Protein AF-A0A1C1CUA3-F1 (afdb_monomer)

InterPro domains:
  IPR036291 NAD(P)-binding domain superfamily [SSF51735] (2-78)

Radius of gyration: 15.7 Å; Cα contacts (8 Å, |Δi|>4): 69; chains: 1; bounding box: 36×26×44 Å

Mean predicted aligned error: 4.33 Å

Structure (mmCIF, N/CA/C/O backbone):
data_AF-A0A1C1CUA3-F1
#
_entry.id   AF-A0A1C1CUA3-F1
#
loop_
_atom_site.group_PDB
_atom_site.id
_atom_site.type_symbol
_atom_site.label_atom_id
_atom_site.label_alt_id
_atom_site.label_comp_id
_atom_site.label_asym_id
_atom_site.label_entity_id
_atom_site.label_seq_id
_atom_site.pdbx_PDB_ins_code
_atom_site.Cartn_x
_atom_site.Cartn_y
_atom_site.Cartn_z
_atom_site.occupancy
_atom_site.B_iso_or_equiv
_atom_site.auth_seq_id
_atom_site.auth_comp_id
_atom_site.auth_asym_id
_atom_site.auth_atom_id
_atom_site.pdbx_PDB_model_num
ATOM 1 N N . MET A 1 1 ? 4.979 14.208 -13.896 1.00 69.19 1 MET A N 1
ATOM 2 C CA . MET A 1 1 ? 3.946 13.588 -13.029 1.00 69.19 1 MET A CA 1
ATOM 3 C C . MET A 1 1 ? 2.772 13.142 -13.887 1.00 69.19 1 MET A C 1
ATOM 5 O O . MET A 1 1 ? 2.555 13.746 -14.928 1.00 69.19 1 MET A O 1
ATOM 9 N N . LEU A 1 2 ? 2.039 12.108 -13.462 1.00 90.75 2 LEU A N 1
ATOM 10 C CA . LEU A 1 2 ? 0.842 11.591 -14.140 1.00 90.75 2 LEU A CA 1
ATOM 11 C C . LEU A 1 2 ? -0.386 11.859 -13.247 1.00 90.75 2 LEU A C 1
ATOM 13 O O . LEU A 1 2 ? -0.603 11.089 -12.312 1.00 90.75 2 LEU A O 1
ATOM 17 N N . PRO A 1 3 ? -1.174 12.926 -13.480 1.00 94.25 3 PRO A N 1
ATOM 18 C CA . PRO A 1 3 ? -2.200 13.381 -12.534 1.00 94.25 3 PRO A CA 1
ATOM 19 C C . PRO A 1 3 ? -3.208 12.300 -12.134 1.00 94.25 3 PRO A C 1
ATOM 21 O O . PRO A 1 3 ? -3.400 12.054 -10.946 1.00 94.25 3 PRO A O 1
ATOM 24 N N . ALA A 1 4 ? -3.788 11.599 -13.113 1.00 97.00 4 ALA A N 1
ATOM 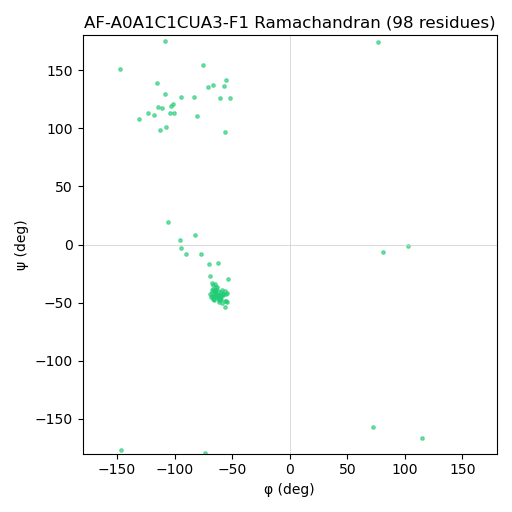25 C CA . ALA A 1 4 ? -4.764 10.542 -12.855 1.00 97.00 4 ALA A CA 1
ATOM 26 C C . ALA A 1 4 ? -4.150 9.375 -12.068 1.00 97.00 4 ALA A C 1
ATOM 28 O O . ALA A 1 4 ? -4.713 8.941 -11.071 1.00 97.00 4 ALA A O 1
ATOM 29 N N . TYR A 1 5 ? -2.952 8.922 -12.454 1.00 92.38 5 TYR A N 1
ATOM 30 C CA . TYR A 1 5 ? -2.251 7.843 -11.755 1.00 92.38 5 TYR A CA 1
ATOM 31 C C . TYR A 1 5 ? -1.940 8.212 -10.299 1.00 92.38 5 TYR A C 1
ATOM 33 O O . TYR A 1 5 ? -2.206 7.432 -9.385 1.00 92.38 5 TYR A O 1
ATOM 41 N N . SER A 1 6 ? -1.401 9.413 -10.071 1.00 93.44 6 SER A N 1
ATOM 42 C CA . SER A 1 6 ? -1.079 9.904 -8.731 1.00 93.44 6 SER A CA 1
ATOM 43 C C . SER A 1 6 ? -2.332 10.064 -7.868 1.00 93.44 6 SER A C 1
ATOM 45 O O . SER A 1 6 ? -2.321 9.637 -6.716 1.00 93.44 6 SER A O 1
ATOM 47 N N . ALA A 1 7 ? -3.422 10.603 -8.425 1.00 96.44 7 ALA A N 1
ATOM 48 C CA . ALA A 1 7 ? -4.703 10.707 -7.730 1.00 96.44 7 ALA A CA 1
ATOM 49 C C . ALA A 1 7 ? -5.257 9.325 -7.353 1.00 96.44 7 ALA A C 1
ATOM 51 O O . ALA A 1 7 ? -5.651 9.117 -6.207 1.00 96.44 7 ALA A O 1
ATOM 52 N N . SER A 1 8 ? -5.209 8.350 -8.268 1.00 96.94 8 SER A N 1
ATOM 53 C CA . SER A 1 8 ? -5.636 6.976 -7.986 1.00 96.94 8 SER A CA 1
ATOM 54 C C . SER A 1 8 ? -4.798 6.316 -6.891 1.00 96.94 8 SER A C 1
ATOM 56 O O . SER A 1 8 ? -5.356 5.635 -6.036 1.00 96.94 8 SER A O 1
ATOM 58 N N . LYS A 1 9 ? -3.473 6.525 -6.868 1.00 93.94 9 LYS A N 1
ATOM 59 C CA . LYS A 1 9 ? -2.605 5.991 -5.805 1.00 93.94 9 LYS A CA 1
ATOM 60 C C . LYS A 1 9 ? -2.869 6.648 -4.451 1.00 93.94 9 LYS A C 1
ATOM 62 O O . LYS A 1 9 ? -2.901 5.941 -3.449 1.00 93.94 9 LYS A O 1
ATOM 67 N N . ALA A 1 10 ? -3.118 7.956 -4.420 1.00 94.00 10 ALA A N 1
ATOM 68 C CA . ALA A 1 10 ? -3.508 8.650 -3.196 1.00 94.00 10 ALA A CA 1
ATOM 69 C C . ALA A 1 10 ? -4.869 8.156 -2.671 1.00 94.00 10 ALA A C 1
ATOM 71 O O . ALA A 1 10 ? -4.999 7.860 -1.486 1.00 94.00 10 ALA A O 1
ATOM 72 N N . ALA A 1 11 ? -5.859 7.996 -3.556 1.00 97.12 11 ALA A N 1
ATOM 73 C CA . ALA A 1 11 ? -7.169 7.457 -3.201 1.00 97.12 11 ALA A CA 1
ATOM 74 C C . ALA A 1 11 ? -7.075 6.015 -2.680 1.00 97.12 11 ALA A C 1
ATOM 76 O O . ALA A 1 11 ? -7.675 5.693 -1.658 1.00 97.12 11 ALA A O 1
ATOM 77 N N . LEU A 1 12 ? -6.282 5.163 -3.341 1.00 96.44 12 LEU A N 1
ATOM 78 C CA . LEU A 1 12 ? -6.058 3.783 -2.913 1.00 96.44 12 LEU A CA 1
ATOM 79 C C . LEU A 1 12 ? -5.393 3.715 -1.532 1.00 96.44 12 LEU A C 1
ATOM 81 O O . LEU A 1 12 ? -5.830 2.931 -0.696 1.00 96.44 12 LEU A O 1
ATOM 85 N N . ASN A 1 13 ? -4.385 4.551 -1.271 1.00 95.00 13 ASN A N 1
ATOM 86 C CA . ASN A 1 13 ? -3.721 4.595 0.032 1.00 95.00 13 ASN A CA 1
ATOM 87 C C . ASN A 1 13 ? -4.712 4.938 1.161 1.00 95.00 13 ASN A C 1
ATOM 89 O O . ASN A 1 13 ? -4.776 4.236 2.168 1.00 95.00 13 ASN A O 1
ATOM 93 N N . VAL A 1 14 ? -5.548 5.965 0.969 1.00 96.56 14 VAL A N 1
ATOM 94 C CA . VAL A 1 14 ? -6.575 6.343 1.957 1.00 96.56 14 VAL A CA 1
ATOM 95 C C . VAL A 1 14 ? -7.648 5.260 2.092 1.00 96.56 14 VAL A C 1
ATOM 97 O O . VAL A 1 14 ? -8.077 4.956 3.203 1.00 96.56 14 VAL A O 1
ATOM 100 N N . PHE A 1 15 ? -8.050 4.627 0.989 1.00 97.62 15 PHE A N 1
ATOM 101 C CA . PHE A 1 15 ? -8.981 3.501 1.020 1.00 97.62 15 PHE A CA 1
ATOM 102 C C . PHE A 1 15 ? -8.453 2.348 1.884 1.00 97.62 15 PHE A C 1
ATOM 104 O O . PHE A 1 15 ? -9.201 1.806 2.693 1.00 97.62 15 PHE A O 1
ATOM 111 N N . VAL A 1 16 ? -7.165 2.011 1.774 1.00 97.88 16 VAL A N 1
ATOM 112 C CA . VAL A 1 16 ? -6.538 0.961 2.589 1.00 97.88 16 VAL A CA 1
ATOM 113 C C . VAL A 1 16 ? -6.520 1.324 4.077 1.00 97.88 16 VAL A C 1
ATOM 115 O O . VAL A 1 16 ? -6.806 0.462 4.909 1.00 97.88 16 VAL A O 1
ATOM 118 N N . LEU A 1 17 ? -6.252 2.586 4.430 1.00 96.88 17 LEU A N 1
ATOM 119 C CA . LEU A 1 17 ? -6.337 3.060 5.818 1.00 96.88 17 LEU A CA 1
ATOM 120 C C . LEU A 1 17 ? -7.757 2.895 6.387 1.00 96.88 17 LEU A C 1
ATOM 122 O O . LEU A 1 17 ? -7.931 2.332 7.468 1.00 96.88 17 LEU A O 1
ATOM 126 N N . CYS A 1 18 ? -8.781 3.299 5.628 1.00 97.25 18 CYS A N 1
ATOM 127 C CA . CYS A 1 18 ? -10.181 3.091 6.004 1.00 97.25 18 CYS A CA 1
ATOM 128 C C . CYS A 1 18 ? -10.532 1.607 6.142 1.00 97.25 18 CYS A C 1
ATOM 130 O O . CYS A 1 18 ? -11.199 1.217 7.099 1.00 97.25 18 CYS A O 1
ATOM 132 N N . LEU A 1 19 ? -10.075 0.776 5.205 1.00 97.81 19 LEU A N 1
ATOM 133 C CA . LEU A 1 19 ? -10.371 -0.650 5.200 1.00 97.81 19 LEU A CA 1
ATOM 134 C C . LEU A 1 19 ? -9.747 -1.359 6.412 1.00 97.81 19 LEU A C 1
ATOM 136 O O . LEU A 1 19 ? -10.420 -2.170 7.045 1.00 97.81 19 LEU A O 1
ATOM 140 N N . ARG A 1 20 ? -8.504 -1.013 6.785 1.00 96.94 20 ARG A N 1
ATOM 141 C CA . ARG A 1 20 ? -7.857 -1.491 8.023 1.00 96.94 20 ARG A CA 1
ATOM 142 C C . ARG A 1 20 ? -8.707 -1.179 9.247 1.00 96.94 20 ARG A C 1
ATOM 144 O O . ARG A 1 20 ? -8.978 -2.063 10.054 1.00 96.94 20 ARG A O 1
ATOM 151 N N . GLU A 1 21 ? -9.160 0.064 9.357 1.00 96.12 21 GLU A N 1
ATOM 152 C CA . GLU A 1 21 ? -9.976 0.502 10.484 1.00 96.12 21 GLU A CA 1
ATOM 153 C C . GLU A 1 21 ? -11.325 -0.231 10.553 1.00 96.12 21 GLU A C 1
ATOM 155 O O . GLU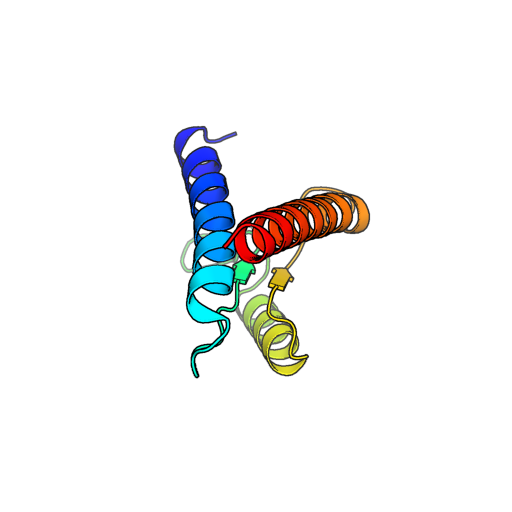 A 1 21 ? -11.749 -0.670 11.625 1.00 96.12 21 GLU A O 1
ATOM 160 N N . GLN A 1 22 ? -11.998 -0.395 9.414 1.00 96.25 22 GLN A N 1
ATOM 161 C CA . GLN A 1 22 ? -13.279 -1.100 9.332 1.00 96.25 22 GLN A CA 1
ATOM 162 C C . GLN A 1 22 ? -13.149 -2.587 9.683 1.00 96.25 22 GLN A C 1
ATOM 164 O O . GLN A 1 22 ? -14.055 -3.157 10.291 1.00 96.25 22 GLN A O 1
ATOM 169 N N . LEU A 1 23 ? -12.019 -3.206 9.335 1.00 97.69 23 LEU A N 1
ATOM 170 C CA . LEU A 1 23 ? -11.756 -4.630 9.542 1.00 97.69 23 LEU A CA 1
ATOM 171 C C . LEU A 1 23 ? -10.990 -4.945 10.835 1.00 97.69 23 LEU A C 1
ATOM 173 O O . LEU A 1 23 ? -10.718 -6.117 11.090 1.00 97.69 23 LEU A O 1
ATOM 177 N N . ARG A 1 24 ? -10.695 -3.953 11.688 1.00 95.19 24 ARG A N 1
ATOM 178 C CA . ARG A 1 24 ? -9.852 -4.114 12.893 1.00 95.19 24 ARG A CA 1
ATOM 179 C C . ARG A 1 24 ? -10.288 -5.228 13.859 1.00 95.19 24 ARG A C 1
ATOM 181 O O . ARG A 1 24 ? -9.454 -5.791 14.552 1.00 95.19 24 ARG A O 1
ATOM 188 N N . ASN A 1 25 ? -11.589 -5.529 13.918 1.00 95.50 25 ASN A N 1
ATOM 189 C CA . ASN A 1 25 ? -12.184 -6.547 14.797 1.00 95.50 25 ASN A CA 1
ATOM 190 C C . ASN A 1 25 ? -12.587 -7.818 14.025 1.00 95.50 25 ASN A C 1
ATOM 192 O O . ASN A 1 25 ? -13.454 -8.570 14.465 1.00 95.50 25 ASN A O 1
ATOM 196 N N . SER A 1 26 ? -12.020 -8.022 12.838 1.00 97.94 26 SER A N 1
ATOM 197 C CA . SER A 1 26 ? -12.251 -9.197 11.999 1.00 97.94 26 SER A CA 1
ATOM 198 C C . SER A 1 26 ? -11.015 -10.099 11.972 1.00 97.94 26 SER A C 1
ATOM 200 O O . SER A 1 26 ? -9.957 -9.749 12.488 1.00 97.94 26 SER A O 1
ATOM 202 N N . SER A 1 27 ? -11.126 -11.254 11.320 1.00 97.75 27 SER A N 1
ATOM 203 C CA . SER A 1 27 ? -9.994 -12.144 11.043 1.00 97.75 27 SER A CA 1
ATOM 204 C C . SER A 1 27 ? -9.179 -11.738 9.804 1.00 97.75 27 SER A C 1
ATOM 206 O O . SER A 1 27 ? -8.333 -12.508 9.353 1.00 97.75 27 SER A O 1
ATOM 208 N N . VAL A 1 28 ? -9.449 -10.572 9.204 1.00 97.88 28 VAL A N 1
ATOM 209 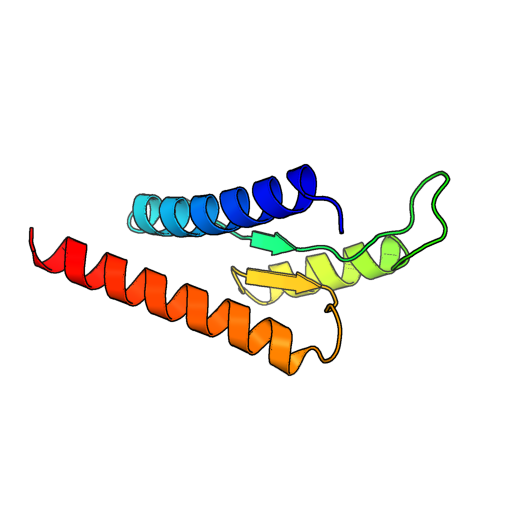C CA . VAL A 1 28 ? -8.815 -10.120 7.957 1.00 97.88 28 VAL A CA 1
ATOM 210 C C . VAL A 1 28 ? -7.718 -9.099 8.254 1.00 97.88 28 VAL A C 1
ATOM 212 O O . VAL A 1 28 ? -7.986 -8.022 8.783 1.00 97.88 28 VAL A O 1
ATOM 215 N N . LYS A 1 29 ? -6.481 -9.408 7.847 1.00 96.25 29 LYS A N 1
ATOM 216 C CA . LYS A 1 29 ? -5.350 -8.470 7.871 1.00 96.25 29 LYS A CA 1
ATOM 217 C C . LYS A 1 29 ? -5.216 -7.786 6.512 1.00 96.25 29 LYS A C 1
ATOM 219 O O . LYS A 1 29 ? -5.110 -8.454 5.488 1.00 96.25 29 LYS A O 1
ATOM 224 N N . VAL A 1 30 ? -5.182 -6.456 6.506 1.00 97.50 30 VAL A N 1
ATOM 2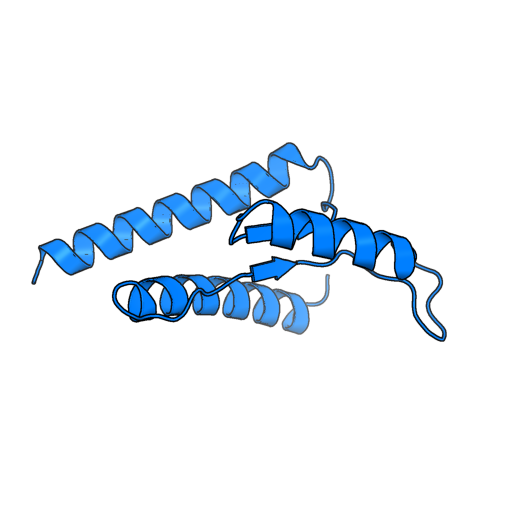25 C CA . VAL A 1 30 ? -5.002 -5.658 5.286 1.00 97.50 30 VAL A CA 1
ATOM 226 C C . VAL A 1 30 ? -3.552 -5.188 5.198 1.00 97.50 30 VAL A C 1
ATOM 228 O O . VAL A 1 30 ? -3.109 -4.366 6.003 1.00 97.50 30 VAL A O 1
ATOM 231 N N . ILE A 1 31 ? -2.827 -5.705 4.207 1.00 97.12 31 ILE A N 1
ATOM 232 C CA . ILE A 1 31 ? -1.417 -5.393 3.956 1.00 97.12 31 ILE A CA 1
ATOM 233 C C . ILE A 1 31 ? -1.314 -4.531 2.695 1.00 97.12 31 ILE A C 1
ATOM 235 O O . ILE A 1 31 ? -1.872 -4.871 1.654 1.00 97.12 31 ILE A O 1
ATOM 239 N N . GLU A 1 32 ? -0.596 -3.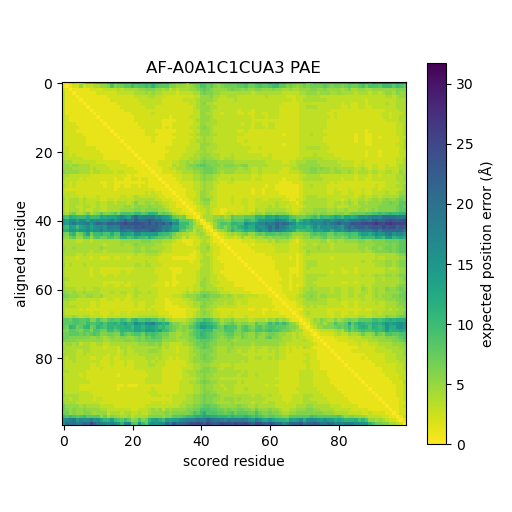415 2.787 1.00 96.50 32 GLU A N 1
ATOM 240 C CA . GLU A 1 32 ? -0.298 -2.534 1.660 1.00 96.50 32 GLU A CA 1
ATOM 241 C C . GLU A 1 32 ? 1.142 -2.764 1.217 1.00 96.50 32 GLU A C 1
ATOM 243 O O . GLU A 1 32 ? 2.069 -2.523 1.988 1.00 96.50 32 GLU A O 1
ATOM 248 N N . LEU A 1 33 ? 1.328 -3.198 -0.029 1.00 95.44 33 LEU A N 1
ATOM 249 C CA . LEU A 1 33 ? 2.641 -3.363 -0.644 1.00 95.44 33 LEU A CA 1
ATOM 250 C C . LEU A 1 33 ? 2.786 -2.378 -1.804 1.00 95.44 33 LEU A C 1
ATOM 252 O O . LEU A 1 33 ? 2.034 -2.420 -2.779 1.00 95.44 33 LEU A O 1
ATOM 256 N N . SER A 1 34 ? 3.763 -1.485 -1.690 1.00 93.81 34 SER A N 1
ATOM 257 C CA . SER A 1 34 ? 4.071 -0.443 -2.664 1.00 93.81 34 SER A CA 1
ATOM 258 C C . SER A 1 34 ? 5.359 -0.787 -3.414 1.00 93.81 34 SER A C 1
ATOM 260 O O . SER A 1 34 ? 6.444 -0.594 -2.865 1.00 93.81 34 SER A O 1
ATOM 262 N N . PRO A 1 35 ? 5.264 -1.300 -4.655 1.00 93.25 35 PRO A N 1
ATOM 263 C CA . PRO A 1 35 ? 6.434 -1.615 -5.464 1.00 93.25 35 PRO A CA 1
ATOM 264 C C . PRO A 1 35 ? 7.090 -0.345 -6.038 1.00 93.25 35 PRO A C 1
ATOM 266 O O . PRO A 1 35 ? 6.391 0.646 -6.296 1.00 93.25 35 PRO A O 1
ATOM 269 N N . PRO A 1 36 ? 8.400 -0.385 -6.343 1.00 91.75 36 PRO A N 1
ATOM 270 C CA . PRO 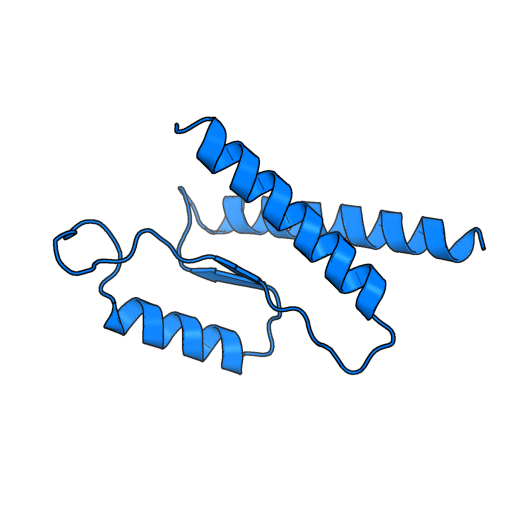A 1 36 ? 9.029 0.602 -7.209 1.00 91.75 36 PRO A CA 1
ATOM 271 C C . PRO A 1 36 ? 8.606 0.327 -8.664 1.00 91.75 36 PRO A C 1
ATOM 273 O O . PRO A 1 36 ? 7.872 -0.626 -8.939 1.00 91.75 36 PRO A O 1
ATOM 276 N N . PRO A 1 37 ? 9.076 1.102 -9.655 1.00 90.38 37 PRO A N 1
ATOM 277 C CA . PRO A 1 37 ? 9.128 0.591 -11.019 1.00 90.38 37 PRO A CA 1
ATOM 278 C C . PRO A 1 37 ? 9.856 -0.762 -11.027 1.00 90.38 37 PRO A C 1
ATOM 280 O O . PRO A 1 37 ? 10.968 -0.863 -10.506 1.00 90.38 37 PRO A O 1
ATOM 283 N N . VAL A 1 38 ? 9.221 -1.789 -11.590 1.00 92.06 38 VAL A N 1
ATOM 284 C CA . VAL A 1 38 ? 9.776 -3.143 -11.708 1.00 92.06 38 VAL A CA 1
ATOM 285 C C . VAL A 1 38 ? 9.963 -3.463 -13.184 1.00 92.06 38 VAL A C 1
ATOM 287 O O . VAL A 1 38 ? 9.105 -3.138 -14.012 1.00 92.06 38 VAL A O 1
ATOM 290 N N . GLN A 1 39 ? 11.084 -4.099 -13.502 1.00 91.88 39 GLN A N 1
ATOM 291 C CA . GLN A 1 39 ? 11.373 -4.586 -14.842 1.00 91.88 39 GLN A CA 1
ATOM 292 C C . GLN A 1 39 ? 10.399 -5.709 -15.214 1.00 91.88 39 GLN A C 1
ATOM 294 O O . GLN A 1 39 ? 10.107 -6.590 -14.408 1.00 91.88 39 GLN A O 1
ATOM 299 N N . ASN A 1 40 ? 9.885 -5.685 -16.440 1.00 85.19 40 ASN A N 1
ATOM 300 C CA . ASN A 1 40 ? 9.013 -6.732 -16.973 1.00 85.19 40 ASN A CA 1
ATOM 301 C C . ASN A 1 40 ? 9.249 -6.916 -18.479 1.00 85.19 40 ASN A C 1
ATOM 303 O O . ASN A 1 40 ? 10.130 -6.273 -19.048 1.00 85.19 40 ASN A O 1
ATOM 307 N N . GLN A 1 41 ? 8.478 -7.796 -19.131 1.00 78.94 41 GLN A N 1
ATOM 308 C CA . GLN A 1 41 ? 8.592 -8.061 -20.571 1.00 78.94 41 GLN A CA 1
ATOM 309 C C . GLN A 1 41 ? 8.427 -6.764 -21.389 1.00 78.94 41 GLN A C 1
ATOM 311 O O . GLN A 1 41 ? 7.314 -6.315 -21.653 1.00 78.94 41 GLN A O 1
ATOM 316 N N . GLY A 1 42 ? 9.552 -6.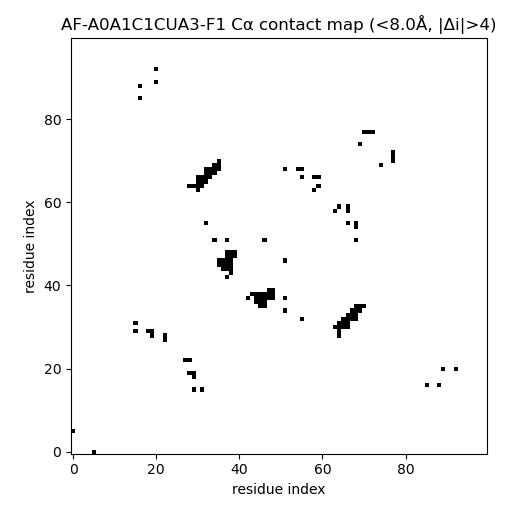149 -21.768 1.00 79.94 42 GLY A N 1
ATOM 317 C CA . GLY A 1 42 ? 9.609 -4.895 -22.524 1.00 79.94 42 GLY A CA 1
ATOM 318 C C . GLY A 1 42 ? 9.947 -3.634 -21.715 1.00 79.94 42 GLY A C 1
ATOM 319 O O . GLY A 1 42 ? 10.066 -2.565 -22.312 1.00 79.94 42 GLY A O 1
ATOM 320 N N . ARG A 1 43 ? 10.143 -3.709 -20.390 1.00 79.94 43 ARG A N 1
ATOM 321 C CA . ARG A 1 43 ? 10.594 -2.567 -19.571 1.00 79.94 43 ARG A CA 1
ATOM 322 C C . ARG A 1 43 ? 11.870 -2.903 -18.810 1.00 79.94 43 ARG A C 1
ATOM 324 O O . ARG A 1 43 ? 11.837 -3.673 -17.860 1.00 79.94 43 ARG A O 1
ATOM 331 N N . GLN A 1 44 ? 12.959 -2.230 -19.180 1.00 84.44 44 GLN A N 1
ATOM 332 C CA . GLN A 1 44 ? 14.264 -2.337 -18.509 1.00 84.44 44 GLN A CA 1
ATOM 333 C C . GLN A 1 44 ? 14.441 -1.330 -17.362 1.00 84.44 44 GLN A C 1
ATOM 335 O O . GLN A 1 44 ? 15.424 -1.381 -16.628 1.00 84.44 44 GLN A O 1
ATOM 340 N N . LEU A 1 45 ? 13.507 -0.387 -17.203 1.00 86.31 45 LEU A N 1
ATOM 341 C CA . LEU A 1 45 ? 13.576 0.620 -16.150 1.00 86.31 45 LEU A CA 1
ATOM 342 C C . LEU A 1 45 ? 13.028 0.061 -14.835 1.00 86.31 45 LEU A C 1
ATOM 344 O O . LEU A 1 45 ? 11.878 -0.371 -14.781 1.00 86.31 45 LEU A O 1
ATOM 348 N N . GLY A 1 46 ? 13.819 0.174 -13.770 1.00 89.50 46 GLY A N 1
ATOM 349 C CA . GLY A 1 46 ? 13.401 -0.168 -12.414 1.00 89.50 46 GLY A CA 1
ATOM 350 C C . GLY A 1 46 ? 14.165 -1.341 -11.812 1.00 89.50 46 GLY A C 1
ATOM 351 O O . GLY A 1 46 ? 15.209 -1.749 -12.318 1.00 89.50 46 GLY A O 1
ATOM 352 N N . MET A 1 47 ? 13.636 -1.857 -10.707 1.00 92.38 47 MET A N 1
ATOM 353 C CA . MET A 1 47 ? 14.168 -3.010 -9.988 1.00 92.38 47 MET A CA 1
ATOM 354 C C . MET A 1 47 ? 13.944 -4.300 -10.799 1.00 92.38 47 MET A C 1
ATOM 356 O O . MET A 1 47 ? 12.838 -4.489 -11.309 1.00 92.38 47 MET A O 1
ATOM 360 N N . PRO A 1 48 ? 14.937 -5.201 -10.917 1.00 93.38 48 PRO A N 1
ATOM 361 C CA . PRO A 1 48 ? 14.728 -6.526 -11.503 1.00 93.38 48 PRO A CA 1
ATOM 362 C C . PRO A 1 48 ? 13.608 -7.294 -10.792 1.00 93.38 48 PRO A C 1
ATOM 364 O O . PRO A 1 48 ? 13.509 -7.228 -9.566 1.00 93.38 48 PRO A O 1
ATOM 367 N N . VAL A 1 49 ? 12.788 -8.036 -11.544 1.00 93.00 49 VAL A N 1
ATOM 368 C CA . VAL A 1 49 ? 11.614 -8.745 -11.001 1.00 93.00 49 VAL A CA 1
ATOM 369 C C . VAL A 1 49 ? 11.971 -9.677 -9.841 1.00 93.00 49 VAL A C 1
ATOM 371 O O . VAL A 1 49 ? 11.306 -9.627 -8.813 1.00 93.00 49 VAL A O 1
ATOM 374 N N . ASP A 1 50 ? 13.067 -10.432 -9.948 1.00 93.75 50 ASP A N 1
ATOM 375 C CA . ASP A 1 50 ? 13.487 -11.369 -8.900 1.00 93.75 50 ASP A CA 1
ATOM 376 C C . ASP A 1 50 ? 13.865 -10.632 -7.610 1.00 93.75 50 ASP A C 1
ATOM 378 O O . ASP A 1 50 ? 13.452 -11.014 -6.521 1.00 93.75 50 ASP A O 1
ATOM 382 N N . LYS A 1 51 ? 14.552 -9.487 -7.734 1.00 94.50 51 LYS A N 1
ATOM 383 C CA . LYS A 1 51 ? 14.906 -8.638 -6.586 1.00 94.50 51 LYS A CA 1
ATOM 384 C C . LYS A 1 51 ? 13.691 -8.001 -5.930 1.00 94.50 51 LYS A C 1
ATOM 386 O O . LYS A 1 51 ? 13.671 -7.836 -4.714 1.00 94.50 51 LYS A O 1
ATOM 391 N N . PHE A 1 52 ? 12.689 -7.644 -6.727 1.00 94.69 52 PHE A N 1
ATOM 392 C CA . PHE A 1 52 ? 11.415 -7.184 -6.198 1.00 94.69 52 PHE A CA 1
ATOM 393 C C . PHE A 1 52 ? 10.693 -8.303 -5.442 1.00 94.69 52 PHE A C 1
ATOM 395 O O . PHE A 1 52 ? 10.202 -8.050 -4.346 1.00 94.69 52 PHE A O 1
ATOM 402 N N . CYS A 1 53 ? 10.652 -9.518 -5.993 1.00 95.69 53 CYS A N 1
ATOM 403 C CA . CYS A 1 53 ? 10.031 -10.674 -5.349 1.00 95.69 53 CYS A CA 1
ATOM 404 C C . CYS A 1 53 ? 10.692 -11.003 -4.007 1.00 95.69 53 CYS A C 1
ATOM 406 O O . CYS A 1 53 ? 9.972 -11.148 -3.023 1.00 95.69 53 CYS A O 1
ATOM 408 N N . ASP A 1 54 ? 12.027 -11.036 -3.953 1.00 97.12 54 ASP A N 1
ATOM 409 C CA . ASP A 1 54 ? 12.783 -11.247 -2.712 1.00 97.12 54 ASP A CA 1
ATOM 410 C C . ASP A 1 54 ? 12.396 -10.194 -1.657 1.00 97.12 54 ASP A C 1
ATOM 412 O O . ASP A 1 54 ? 11.923 -10.528 -0.573 1.00 97.12 54 ASP A O 1
ATOM 416 N N . ALA A 1 55 ? 12.481 -8.905 -2.009 1.00 95.94 55 ALA A N 1
ATOM 417 C CA . ALA A 1 55 ? 12.169 -7.808 -1.090 1.00 95.94 55 ALA A CA 1
ATOM 418 C C . ALA A 1 55 ? 10.692 -7.785 -0.650 1.00 95.94 55 ALA A C 1
ATOM 420 O O . ALA A 1 55 ? 10.376 -7.450 0.493 1.00 95.94 55 ALA A O 1
ATOM 421 N N . ALA A 1 56 ? 9.772 -8.131 -1.553 1.00 96.88 56 ALA A N 1
ATOM 422 C CA . ALA A 1 56 ? 8.352 -8.256 -1.254 1.00 96.88 56 ALA A CA 1
ATOM 423 C C . ALA A 1 56 ? 8.088 -9.397 -0.276 1.00 96.88 56 ALA A C 1
ATOM 425 O O . ALA A 1 56 ? 7.326 -9.220 0.675 1.00 96.88 56 ALA A O 1
ATOM 426 N N . PHE A 1 57 ? 8.728 -10.544 -0.488 1.00 97.38 57 PHE A N 1
ATOM 427 C CA . PHE A 1 57 ? 8.574 -11.704 0.372 1.00 97.38 57 PHE A CA 1
ATOM 428 C C . PHE A 1 57 ? 9.170 -11.456 1.760 1.00 97.38 57 PHE A C 1
ATOM 430 O O . PHE A 1 57 ? 8.490 -11.696 2.756 1.00 97.38 57 PHE A O 1
ATOM 437 N N . ASP A 1 58 ? 10.361 -10.861 1.837 1.00 97.38 58 ASP A N 1
ATOM 438 C CA . ASP A 1 58 ? 10.978 -10.444 3.101 1.00 97.38 58 ASP A CA 1
ATOM 439 C C . ASP A 1 58 ? 10.079 -9.462 3.869 1.00 97.38 58 ASP A C 1
ATOM 441 O O . ASP A 1 58 ? 9.858 -9.606 5.074 1.00 97.38 58 ASP A O 1
ATOM 445 N N . GLY A 1 59 ? 9.485 -8.494 3.163 1.00 95.94 59 GLY A N 1
ATOM 446 C CA . GLY A 1 59 ? 8.51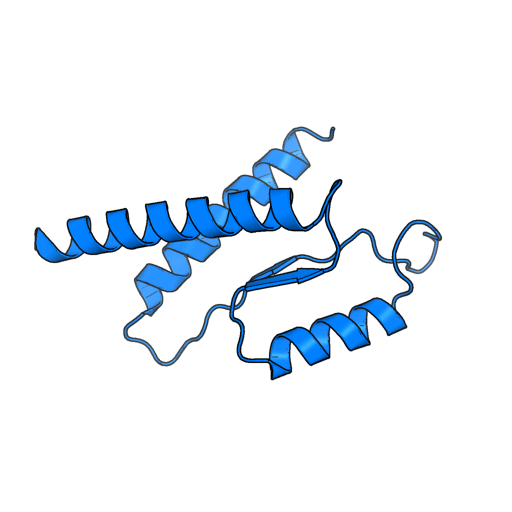9 -7.561 3.739 1.00 95.94 59 GLY A CA 1
ATOM 447 C C . GLY A 1 59 ? 7.290 -8.266 4.316 1.00 95.94 59 GLY A C 1
ATOM 448 O O . GLY A 1 59 ? 6.871 -7.951 5.430 1.00 95.94 59 GLY A O 1
ATOM 449 N N . LEU A 1 60 ? 6.736 -9.248 3.605 1.00 96.94 60 LEU A N 1
ATOM 450 C CA . LEU A 1 60 ? 5.597 -10.038 4.082 1.00 96.94 60 LEU A CA 1
ATOM 451 C C . LEU A 1 60 ? 5.961 -10.883 5.311 1.00 96.94 60 LEU A C 1
ATOM 453 O O . LEU A 1 60 ? 5.178 -10.954 6.260 1.00 96.94 60 LEU A O 1
ATOM 457 N N . LEU A 1 61 ? 7.157 -11.478 5.323 1.00 97.56 61 LEU A N 1
ATOM 458 C CA . LEU A 1 61 ? 7.661 -12.271 6.445 1.00 97.56 61 LEU A CA 1
ATOM 459 C C . LEU A 1 61 ? 7.985 -11.428 7.683 1.00 97.56 61 LEU A C 1
ATOM 461 O O . LEU A 1 61 ? 7.878 -11.931 8.799 1.00 97.56 61 LEU A O 1
ATOM 465 N N . SER A 1 62 ? 8.321 -10.145 7.515 1.00 96.50 62 SER A N 1
ATOM 466 C CA . SER A 1 62 ? 8.606 -9.233 8.634 1.00 96.50 62 SER A CA 1
ATOM 467 C C . SER A 1 62 ? 7.409 -9.003 9.568 1.00 96.50 62 SER A C 1
ATOM 469 O O . SER A 1 62 ? 7.563 -8.475 10.667 1.00 96.50 62 SER A O 1
ATOM 471 N N . GLY A 1 63 ? 6.196 -9.350 9.125 1.00 94.62 63 GLY A N 1
ATOM 472 C CA . GLY A 1 63 ? 4.958 -9.066 9.843 1.00 94.62 63 GLY A CA 1
ATOM 473 C C . GLY A 1 63 ? 4.438 -7.639 9.646 1.00 94.62 63 GLY A C 1
ATOM 474 O O . GLY A 1 63 ? 3.300 -7.371 10.054 1.00 94.62 63 GLY A O 1
ATOM 475 N N . SER A 1 64 ? 5.200 -6.765 8.973 1.00 93.94 64 SER A N 1
ATOM 476 C CA . SER A 1 64 ? 4.737 -5.435 8.582 1.00 93.94 64 SER A CA 1
ATOM 477 C C . SER A 1 64 ? 3.472 -5.535 7.732 1.00 93.94 64 SER A C 1
ATOM 479 O O . SER A 1 64 ? 3.348 -6.372 6.839 1.00 93.94 64 SER A O 1
ATOM 481 N N . ASP A 1 65 ? 2.502 -4.675 8.015 1.00 95.19 65 ASP A N 1
ATOM 482 C CA . ASP A 1 65 ? 1.320 -4.504 7.179 1.00 95.19 65 ASP A CA 1
ATOM 483 C C . ASP A 1 65 ? 1.480 -3.357 6.172 1.00 95.19 65 ASP A C 1
ATOM 485 O O . ASP A 1 65 ? 0.589 -3.151 5.350 1.00 95.19 65 ASP A O 1
ATOM 489 N N . GLN A 1 66 ? 2.602 -2.635 6.202 1.00 95.00 66 GLN A N 1
ATOM 490 C CA . GLN A 1 66 ? 2.942 -1.568 5.272 1.00 95.00 66 GLN A CA 1
ATOM 491 C C . GLN A 1 66 ? 4.362 -1.777 4.748 1.00 95.00 66 GLN A C 1
ATOM 493 O O . GLN A 1 66 ? 5.352 -1.620 5.460 1.00 95.00 66 GLN A O 1
ATOM 498 N N . ILE A 1 67 ? 4.449 -2.165 3.481 1.00 95.06 67 ILE A N 1
ATOM 499 C CA . ILE A 1 67 ? 5.688 -2.557 2.822 1.00 95.06 67 ILE A CA 1
ATOM 500 C C . ILE A 1 67 ? 5.917 -1.579 1.678 1.00 95.06 67 ILE A C 1
ATOM 502 O O . ILE A 1 67 ? 5.177 -1.569 0.695 1.00 95.06 67 ILE A O 1
ATOM 506 N N . VAL A 1 68 ? 6.940 -0.743 1.799 1.00 93.38 68 VAL A N 1
ATOM 507 C CA . VAL A 1 68 ? 7.351 0.185 0.745 1.00 93.38 68 VAL A CA 1
ATOM 508 C C . VAL A 1 68 ? 8.694 -0.291 0.212 1.00 93.38 68 VAL A C 1
ATOM 510 O O . VAL A 1 68 ? 9.670 -0.361 0.952 1.00 93.38 68 VAL A O 1
ATOM 513 N N . ILE A 1 69 ? 8.740 -0.647 -1.070 1.00 92.62 69 ILE A N 1
ATOM 514 C CA . ILE A 1 69 ? 9.959 -1.132 -1.714 1.00 92.62 69 ILE A CA 1
ATOM 515 C C . ILE A 1 69 ? 10.516 -0.008 -2.581 1.00 92.62 69 ILE A C 1
ATOM 517 O O . ILE A 1 69 ? 9.929 0.385 -3.589 1.00 92.62 69 ILE A O 1
ATOM 521 N N . GLY A 1 70 ? 11.678 0.502 -2.176 1.00 86.00 70 GLY A N 1
ATOM 522 C CA . GLY A 1 70 ? 12.292 1.685 -2.773 1.00 86.00 70 GLY A CA 1
ATOM 523 C C . GLY A 1 70 ? 11.627 2.990 -2.328 1.00 86.00 70 GLY A C 1
ATOM 524 O O . GLY A 1 70 ? 10.625 3.000 -1.623 1.00 86.00 70 GLY A O 1
ATOM 525 N N . SER A 1 71 ? 12.192 4.121 -2.736 1.00 76.56 71 SER A N 1
ATOM 526 C CA . SER A 1 71 ? 11.668 5.442 -2.386 1.00 76.56 71 SER A CA 1
ATOM 527 C C . SER A 1 71 ? 11.908 6.450 -3.498 1.00 76.56 71 SER A C 1
ATOM 529 O O . SER A 1 71 ? 12.881 6.363 -4.250 1.00 76.56 71 SER A O 1
ATOM 531 N N . VAL A 1 72 ? 11.026 7.446 -3.59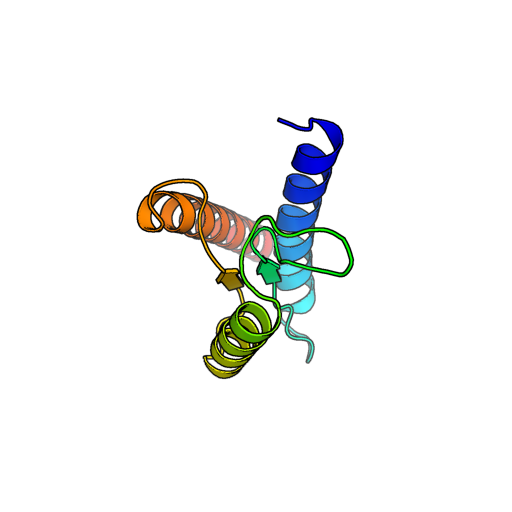0 1.00 71.19 72 VAL A N 1
ATOM 532 C CA . VAL A 1 72 ? 11.295 8.645 -4.387 1.00 71.19 72 VAL A CA 1
ATOM 533 C C . VAL A 1 72 ? 12.181 9.562 -3.547 1.00 71.19 72 VAL A C 1
ATOM 535 O O . VAL A 1 72 ? 11.728 10.105 -2.544 1.00 71.19 72 VAL A O 1
ATOM 538 N N . GLY A 1 73 ? 13.445 9.719 -3.941 1.00 80.62 73 GLY A N 1
ATOM 539 C CA . GLY A 1 73 ? 14.423 10.466 -3.146 1.00 80.62 73 GLY A CA 1
ATOM 540 C C . GLY A 1 73 ? 14.860 9.704 -1.885 1.00 80.62 73 GLY A C 1
ATOM 541 O O . GLY A 1 73 ? 14.773 8.472 -1.858 1.00 80.62 73 GLY A O 1
ATOM 542 N N . PRO A 1 74 ? 15.358 10.402 -0.846 1.00 84.06 74 PRO A N 1
ATOM 543 C CA . PRO A 1 74 ? 15.839 9.755 0.371 1.00 84.06 74 PRO A CA 1
ATOM 544 C C . PRO A 1 74 ? 14.731 8.954 1.064 1.00 84.06 74 PRO A C 1
ATOM 546 O O . PRO A 1 74 ? 13.675 9.499 1.385 1.00 84.06 74 PRO A O 1
ATOM 549 N N . ALA A 1 75 ? 14.983 7.669 1.323 1.00 85.19 75 ALA A N 1
ATOM 550 C CA . ALA A 1 75 ? 13.980 6.747 1.864 1.00 85.19 75 ALA A CA 1
ATOM 551 C C . ALA A 1 75 ? 13.355 7.220 3.179 1.00 85.19 75 ALA A C 1
ATOM 553 O O . ALA A 1 75 ? 12.141 7.137 3.341 1.00 85.19 75 ALA A O 1
ATOM 554 N N . HIS A 1 76 ? 14.165 7.794 4.070 1.00 88.69 76 HIS A N 1
ATOM 555 C CA . HIS A 1 76 ? 13.703 8.291 5.365 1.00 88.69 76 HIS A CA 1
ATOM 556 C C . HIS A 1 76 ? 12.606 9.358 5.229 1.00 88.69 76 HIS A C 1
ATOM 558 O O . HIS A 1 76 ? 11.591 9.266 5.903 1.00 88.69 76 HIS A O 1
ATOM 564 N N . HIS A 1 77 ? 12.732 10.312 4.299 1.00 88.50 77 HIS A N 1
ATOM 565 C CA . HIS A 1 77 ? 11.709 11.344 4.108 1.00 88.50 77 HIS A CA 1
ATOM 566 C C . HIS A 1 77 ? 10.381 10.771 3.615 1.00 88.50 77 HIS A C 1
ATOM 568 O O . HIS A 1 77 ? 9.314 11.225 4.027 1.00 88.50 77 HIS A O 1
ATOM 574 N N . PHE A 1 78 ? 10.434 9.792 2.710 1.00 88.31 78 PHE A N 1
ATOM 575 C CA . PHE A 1 78 ? 9.220 9.162 2.209 1.00 88.31 78 PHE A CA 1
ATOM 576 C C . PHE A 1 78 ? 8.535 8.342 3.307 1.00 88.31 78 PHE A C 1
ATOM 578 O O . PHE A 1 78 ? 7.324 8.473 3.486 1.00 88.31 78 PHE A O 1
ATOM 585 N N . HIS A 1 79 ? 9.305 7.553 4.061 1.00 90.06 79 HIS A N 1
ATOM 586 C CA . HIS A 1 79 ? 8.789 6.780 5.190 1.00 90.06 79 HIS A CA 1
ATOM 587 C C . HIS A 1 79 ? 8.189 7.693 6.263 1.00 90.06 79 HIS A C 1
ATOM 589 O O . HIS A 1 79 ? 7.035 7.497 6.619 1.00 90.06 79 HIS A O 1
ATOM 595 N N . ASP A 1 80 ? 8.862 8.786 6.639 1.00 92.94 80 ASP A N 1
ATOM 596 C CA . ASP A 1 80 ? 8.332 9.763 7.600 1.00 92.94 80 ASP A CA 1
ATOM 597 C C . ASP A 1 80 ? 6.954 10.308 7.194 1.00 92.94 80 ASP A C 1
ATOM 599 O O . ASP A 1 80 ? 6.072 10.497 8.031 1.00 92.94 80 ASP A O 1
ATOM 603 N N . ILE A 1 81 ? 6.752 10.600 5.904 1.00 92.12 81 ILE A N 1
ATOM 604 C CA . ILE A 1 81 ? 5.469 11.097 5.385 1.00 92.12 81 ILE A CA 1
ATOM 605 C C . ILE A 1 81 ? 4.387 10.018 5.478 1.00 92.12 81 ILE A C 1
ATOM 607 O O . ILE A 1 81 ? 3.231 10.319 5.787 1.00 92.12 81 ILE A O 1
ATOM 611 N N . VAL A 1 82 ? 4.738 8.778 5.142 1.00 91.62 82 VAL A N 1
ATOM 612 C CA . VAL A 1 82 ? 3.826 7.634 5.178 1.00 91.62 82 VAL A CA 1
ATOM 613 C C . VAL A 1 82 ? 3.415 7.324 6.618 1.00 91.62 82 VAL A C 1
ATOM 615 O O . VAL A 1 82 ? 2.215 7.238 6.890 1.00 91.62 82 VAL A O 1
ATOM 618 N N . ASP A 1 83 ? 4.382 7.273 7.529 1.00 93.38 83 ASP A N 1
ATOM 619 C CA . ASP A 1 83 ? 4.184 6.954 8.940 1.00 93.38 83 ASP A CA 1
ATOM 620 C C . ASP A 1 83 ? 3.351 8.033 9.635 1.00 93.38 83 ASP A C 1
ATOM 622 O O . ASP A 1 83 ? 2.329 7.731 10.248 1.00 93.38 83 ASP A O 1
ATOM 626 N N . LYS A 1 84 ? 3.687 9.317 9.443 1.00 96.56 84 LYS A N 1
ATOM 627 C CA . LYS A 1 84 ? 2.913 10.431 10.023 1.00 96.56 84 LYS A CA 1
ATOM 628 C C . LYS A 1 84 ? 1.485 10.497 9.488 1.00 96.56 84 LYS A C 1
ATOM 630 O O . LYS A 1 84 ? 0.562 10.837 10.226 1.00 96.56 84 LYS A O 1
ATOM 635 N N . ARG A 1 85 ? 1.268 10.182 8.203 1.00 95.38 85 ARG A N 1
ATOM 636 C CA . ARG A 1 85 ? -0.091 10.115 7.636 1.00 95.38 85 ARG A CA 1
ATOM 637 C C . ARG A 1 85 ? -0.893 9.000 8.291 1.00 95.38 85 ARG A C 1
ATOM 639 O O . ARG A 1 85 ? -2.062 9.208 8.617 1.00 95.38 85 ARG A O 1
ATOM 646 N N . ARG A 1 86 ? -0.276 7.831 8.455 1.00 95.69 86 ARG A N 1
ATOM 647 C CA . ARG A 1 86 ? -0.899 6.683 9.105 1.00 95.69 86 ARG A CA 1
ATOM 648 C C . ARG A 1 86 ? -1.260 7.005 10.552 1.00 95.69 86 ARG A C 1
ATOM 650 O O . ARG A 1 86 ? -2.414 6.831 10.926 1.00 95.69 86 ARG A O 1
ATOM 657 N N . GLU A 1 87 ? -0.320 7.552 11.313 1.00 97.31 87 GLU A N 1
ATOM 658 C CA . GLU A 1 87 ? -0.532 7.970 12.700 1.00 97.31 87 GLU A CA 1
ATOM 659 C C . GLU A 1 87 ? -1.695 8.968 12.817 1.00 97.31 87 GLU A C 1
ATOM 661 O O . GLU A 1 87 ? -2.608 8.784 13.624 1.00 97.31 87 GLU A O 1
ATOM 666 N N . ALA A 1 88 ? -1.719 10.004 11.972 1.00 97.56 88 ALA A N 1
ATOM 667 C CA . ALA A 1 88 ? -2.798 10.990 11.967 1.00 97.56 88 ALA A CA 1
ATOM 668 C C . ALA A 1 88 ? -4.170 10.351 11.685 1.00 97.56 88 ALA A C 1
ATOM 670 O O . ALA A 1 88 ? -5.163 10.698 12.329 1.00 97.56 88 ALA A O 1
ATOM 671 N N . PHE A 1 89 ? -4.227 9.402 10.745 1.00 97.50 89 PHE A N 1
ATOM 672 C CA . PHE A 1 89 ? -5.451 8.676 10.423 1.00 97.50 89 PHE A CA 1
ATOM 673 C C . PHE A 1 89 ? -5.913 7.787 11.584 1.00 97.50 89 PHE A C 1
ATOM 675 O O . PHE A 1 89 ? -7.086 7.821 11.950 1.00 97.50 89 PHE A O 1
ATOM 682 N N . GLU A 1 90 ? -5.009 7.014 12.184 1.00 96.94 90 GLU A N 1
ATOM 683 C CA . GLU A 1 90 ? -5.322 6.116 13.300 1.00 96.94 90 GLU A CA 1
ATOM 684 C C . GLU A 1 90 ? -5.794 6.893 14.537 1.00 96.94 90 GLU A C 1
ATOM 686 O O . GLU A 1 90 ? -6.772 6.500 15.180 1.00 96.94 90 GLU A O 1
ATOM 691 N N . ASN A 1 91 ? -5.175 8.043 14.820 1.00 97.94 91 ASN A N 1
ATOM 692 C CA . ASN A 1 91 ? -5.607 8.957 15.876 1.00 97.94 91 ASN A CA 1
ATOM 693 C C . ASN A 1 91 ? -7.014 9.510 15.610 1.00 97.94 91 ASN A C 1
ATOM 695 O O . ASN A 1 91 ? -7.861 9.505 16.507 1.00 97.94 91 ASN A O 1
ATOM 699 N N . LEU A 1 92 ? -7.299 9.942 14.377 1.00 96.69 92 LEU A N 1
ATOM 700 C CA . LEU A 1 92 ? -8.637 10.392 13.990 1.00 96.69 92 LEU A CA 1
ATOM 701 C C . LEU A 1 92 ? -9.673 9.272 14.135 1.00 96.69 92 LEU A C 1
ATOM 703 O O . LEU A 1 92 ? -10.726 9.481 14.740 1.00 96.69 92 LEU A O 1
ATOM 707 N N . ALA A 1 93 ? -9.363 8.078 13.631 1.00 96.69 93 ALA A N 1
ATOM 708 C CA . ALA A 1 93 ? -10.232 6.915 13.729 1.00 96.69 93 ALA A CA 1
ATOM 709 C C . ALA A 1 93 ? -10.531 6.561 15.193 1.00 96.69 93 ALA A C 1
ATOM 711 O O . ALA A 1 93 ? -11.688 6.336 15.550 1.00 96.69 93 ALA A O 1
ATOM 712 N N . LYS A 1 94 ? -9.515 6.595 16.064 1.00 96.69 94 LYS A N 1
ATOM 713 C CA . LYS A 1 94 ? -9.674 6.386 17.507 1.00 96.69 94 LYS A CA 1
ATOM 714 C C . LYS A 1 94 ? -10.629 7.399 18.132 1.00 96.69 94 LYS A C 1
ATOM 716 O O . LYS A 1 94 ? -11.594 6.985 18.770 1.00 96.69 94 LYS A O 1
ATOM 721 N N . MET A 1 95 ? -10.426 8.691 17.879 1.00 96.88 95 MET A N 1
ATOM 722 C CA . MET A 1 95 ? -11.320 9.740 18.382 1.00 96.88 95 MET A CA 1
ATOM 723 C C . MET A 1 95 ? -12.765 9.555 17.900 1.00 96.88 95 MET A C 1
ATOM 725 O O . MET A 1 95 ? -13.705 9.788 18.655 1.00 96.88 95 MET A O 1
ATOM 729 N N . MET A 1 96 ? -12.968 9.134 16.647 1.00 94.81 96 MET A N 1
ATOM 730 C CA . MET A 1 96 ? -14.310 8.884 16.112 1.00 94.81 96 MET A CA 1
ATOM 731 C C . MET A 1 96 ? -14.994 7.680 16.768 1.00 94.81 96 MET A C 1
ATOM 733 O O . MET A 1 96 ? -16.212 7.702 16.930 1.00 94.81 96 MET A O 1
ATOM 737 N N . ARG A 1 97 ? -14.237 6.648 17.165 1.00 93.75 97 ARG A N 1
ATOM 738 C CA . ARG A 1 97 ? -14.778 5.495 17.902 1.00 93.75 97 ARG A CA 1
ATOM 739 C C . ARG A 1 97 ? -15.204 5.856 19.318 1.00 93.75 97 ARG A C 1
ATOM 741 O O . ARG A 1 97 ? -16.251 5.401 19.746 1.00 93.75 97 ARG A O 1
ATOM 748 N N . GLU A 1 98 ? -14.408 6.655 20.020 1.00 93.75 98 GLU A N 1
ATOM 749 C CA . GLU A 1 98 ? -14.669 7.047 21.415 1.00 93.75 98 GLU A CA 1
ATOM 750 C C . GLU A 1 98 ? -15.864 8.001 21.560 1.00 93.75 98 GLU A C 1
ATOM 752 O O . GLU A 1 98 ? -16.403 8.161 22.649 1.00 93.75 98 GLU A O 1
ATOM 757 N N . ARG A 1 99 ? -16.308 8.625 20.461 1.00 88.81 99 ARG A N 1
ATOM 758 C CA . ARG A 1 99 ? -17.548 9.417 20.424 1.00 88.81 99 ARG A CA 1
ATOM 759 C C . ARG A 1 99 ? -18.824 8.575 20.369 1.00 88.81 99 ARG A C 1
ATOM 761 O O . ARG A 1 99 ? -19.906 9.159 20.405 1.00 88.81 99 ARG A O 1
ATOM 768 N N . ARG A 1 100 ? -18.715 7.258 20.202 1.00 74.31 100 ARG A N 1
ATOM 769 C CA . ARG A 1 100 ? -19.853 6.342 20.102 1.00 74.31 100 ARG A CA 1
ATOM 770 C C . ARG A 1 100 ? -20.059 5.593 21.408 1.00 74.31 100 ARG A C 1
ATOM 772 O O . ARG A 1 100 ? -21.246 5.401 21.745 1.00 74.31 100 ARG A O 1
#

Nearest PDB structures (foldseek):
  2c5s-assembly1_A-2  TM=3.540E-01  e=2.164E+00  Bacillus anthracis str. Ames

Organism: NCBI:txid86049

Solvent-accessible surface area (backbone atoms only — not comparable to full-atom values): 5940 Å² total; per-residue (Å²): 138,56,69,69,63,53,51,50,52,54,51,50,54,54,49,49,56,52,49,41,63,75,32,67,92,53,97,62,83,70,66,49,75,44,75,53,60,56,28,51,101,92,38,85,60,58,45,52,52,68,62,47,50,51,54,51,51,53,37,58,72,69,68,53,47,70,37,71,45,75,57,83,69,63,52,66,63,49,48,53,55,53,51,53,51,49,51,54,49,54,52,51,53,50,57,59,56,75,76,108

Sequence (100 aa):
MLPAYSASKAALNVFVLCLREQLRNSSVKVIELSPPPVQNQGRQLGMPVDKFCDAAFDGLLSGSDQIVIGSVGPAHHFHDIVDKRREAFENLAKMMRERR

pLDDT: mean 92.88, std 5.99, range [69.19, 97.94]

Secondary structure (DSSP, 8-state):
--HHHHHHHHHHHHHHHHHHHHHTTSS----EEE---B-BTTB-SSB-HHHHHHHHHHHHHTT-SEEE-S-SSSHHHHHHHHHHHHHHHHHHHHHHHHT-

Foldseek 3Di:
DDVVVVVVVVVVLVVLLVVCLVCVVDPDQAADAAADDEDDDPDPPDHDPVVRVVQVVVCVVVVDSYHYYDDDPDPVVRVVVSVVVSVVSVVVSVVVVVVD